Protein AF-A0A2P4NZR8-F1 (afdb_monomer)

Mean predicted aligned error: 8.05 Å

Secondary structure (DSSP, 8-state):
-----S-SS-HHHHHHHHHHHTTT-HHHHHHHHTT-HHHHHHHHHHHTSSTTSSS--

Structure (mmCIF, N/CA/C/O backbone):
data_AF-A0A2P4NZR8-F1
#
_entry.id   AF-A0A2P4NZR8-F1
#
loop_
_atom_site.group_PDB
_atom_site.id
_atom_site.type_symbol
_atom_site.label_atom_id
_atom_site.label_alt_id
_atom_site.label_comp_id
_atom_site.label_asym_id
_atom_site.label_entity_id
_atom_site.label_seq_id
_atom_site.pdbx_PDB_ins_code
_atom_site.Cartn_x
_atom_site.Cartn_y
_atom_site.Cartn_z
_atom_site.occupancy
_atom_site.B_iso_or_equiv
_atom_site.auth_seq_id
_atom_site.auth_comp_id
_atom_site.auth_asym_id
_atom_site.auth_atom_id
_atom_site.pdbx_PDB_model_num
ATOM 1 N N . MET A 1 1 ? 18.926 -15.739 -17.227 1.00 38.56 1 MET A N 1
ATOM 2 C CA . MET A 1 1 ? 18.061 -15.003 -18.172 1.00 38.56 1 MET A CA 1
ATOM 3 C C . MET A 1 1 ? 17.754 -13.652 -17.564 1.00 38.56 1 MET A C 1
ATOM 5 O O . MET A 1 1 ? 17.087 -13.578 -16.542 1.00 38.56 1 MET A O 1
ATOM 9 N N . SER A 1 2 ? 18.362 -12.616 -18.129 1.00 45.22 2 SER A N 1
ATOM 10 C CA . SER A 1 2 ? 18.444 -11.278 -17.552 1.00 45.22 2 SER A CA 1
ATOM 11 C C . SER A 1 2 ? 17.388 -10.378 -18.183 1.00 45.22 2 SER A C 1
ATOM 13 O O . SER A 1 2 ? 17.676 -9.658 -19.133 1.00 45.22 2 SER A O 1
ATOM 15 N N . CYS A 1 3 ? 16.167 -10.395 -17.651 1.00 50.88 3 CYS A N 1
ATOM 16 C CA . CYS A 1 3 ? 15.191 -9.336 -17.918 1.00 50.88 3 CYS A CA 1
ATOM 17 C C . CYS A 1 3 ? 15.452 -8.162 -16.961 1.00 50.88 3 CYS A C 1
ATOM 19 O O . CYS A 1 3 ? 14.620 -7.837 -16.125 1.00 50.88 3 CYS A O 1
ATOM 21 N N . SER A 1 4 ? 16.644 -7.566 -17.020 1.00 49.78 4 SER A N 1
ATOM 22 C CA . SER A 1 4 ? 17.05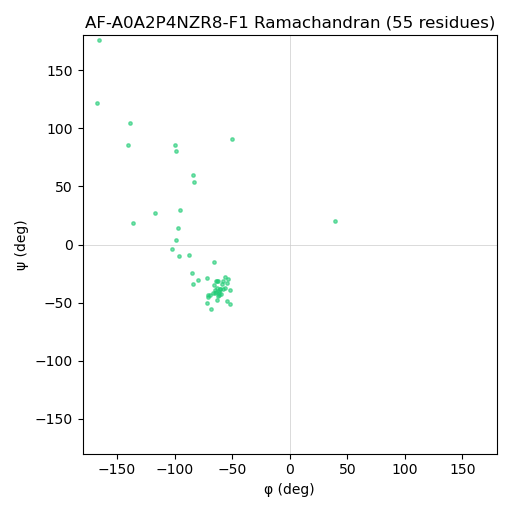6 -6.459 -16.141 1.00 49.78 4 SER A CA 1
ATOM 23 C C . SER A 1 4 ? 17.337 -5.159 -16.902 1.00 49.78 4 SER A C 1
ATOM 25 O O . SER A 1 4 ? 18.128 -4.341 -16.449 1.00 49.78 4 SER A O 1
ATOM 27 N N . LYS A 1 5 ? 16.707 -4.947 -18.068 1.00 51.28 5 LYS A N 1
ATOM 28 C CA . LYS A 1 5 ? 17.000 -3.782 -18.928 1.00 51.28 5 LYS A CA 1
ATOM 29 C C . LYS A 1 5 ? 15.798 -3.032 -19.531 1.00 51.28 5 LYS A C 1
ATOM 31 O O . LYS A 1 5 ? 16.006 -2.291 -20.479 1.00 51.28 5 LYS A O 1
ATOM 36 N N . ILE A 1 6 ? 14.564 -3.166 -19.028 1.00 53.91 6 ILE A N 1
ATOM 37 C CA . ILE A 1 6 ? 13.420 -2.525 -19.722 1.00 53.91 6 ILE A CA 1
ATOM 38 C C . ILE A 1 6 ? 13.186 -1.048 -19.344 1.00 53.91 6 ILE A C 1
ATOM 40 O O . ILE A 1 6 ? 12.689 -0.318 -20.188 1.00 53.91 6 ILE A O 1
ATOM 44 N N . PHE A 1 7 ? 13.591 -0.526 -18.180 1.00 50.94 7 PHE A N 1
ATOM 45 C CA . PHE A 1 7 ? 13.236 0.866 -17.842 1.00 50.94 7 PHE A CA 1
ATOM 46 C C . PHE A 1 7 ? 14.382 1.633 -17.187 1.00 50.94 7 PHE A C 1
ATOM 48 O O . PHE A 1 7 ? 14.701 1.430 -16.021 1.00 50.94 7 PHE A O 1
ATOM 55 N N . SER A 1 8 ? 15.000 2.519 -17.967 1.00 56.66 8 SER A N 1
ATOM 56 C CA . SER A 1 8 ? 16.064 3.441 -17.559 1.00 56.66 8 SER A CA 1
ATOM 57 C C . SER A 1 8 ? 15.536 4.835 -17.170 1.00 56.66 8 SER A C 1
ATOM 59 O O . SER A 1 8 ? 16.247 5.816 -17.358 1.00 56.66 8 SER A O 1
ATOM 61 N N . GLY A 1 9 ? 14.302 4.931 -16.662 1.00 52.16 9 GLY A N 1
ATOM 62 C CA . GLY A 1 9 ? 13.703 6.166 -16.141 1.00 52.16 9 GLY A CA 1
ATOM 63 C C . GLY A 1 9 ? 12.413 5.885 -15.358 1.00 52.16 9 GLY A C 1
ATOM 64 O O . GLY A 1 9 ? 11.517 5.226 -15.882 1.00 52.16 9 GLY A O 1
ATOM 65 N N . ASP A 1 10 ? 12.398 6.294 -14.087 1.00 61.88 10 ASP A N 1
ATOM 66 C CA . ASP A 1 10 ? 11.301 6.679 -13.170 1.00 61.88 10 ASP A CA 1
ATOM 67 C C . ASP A 1 10 ? 9.966 5.909 -13.168 1.00 61.88 10 ASP A C 1
ATOM 69 O O . ASP A 1 10 ? 8.962 6.380 -12.637 1.00 61.88 10 ASP A O 1
ATOM 73 N N . LEU A 1 11 ? 9.926 4.677 -13.681 1.00 76.00 11 LEU A N 1
ATOM 74 C CA . LEU A 1 11 ? 8.729 3.828 -13.630 1.00 76.00 11 LEU A CA 1
ATOM 75 C C . LEU A 1 11 ? 8.131 3.695 -12.207 1.00 76.00 11 LEU A C 1
ATOM 77 O O . LEU A 1 11 ? 6.907 3.719 -12.088 1.00 76.00 11 LEU A O 1
ATOM 81 N N . PRO A 1 12 ? 8.928 3.578 -11.122 1.00 81.12 12 PRO A N 1
ATOM 82 C CA . PRO A 1 12 ? 8.383 3.554 -9.766 1.00 81.12 12 PRO A CA 1
ATOM 83 C C .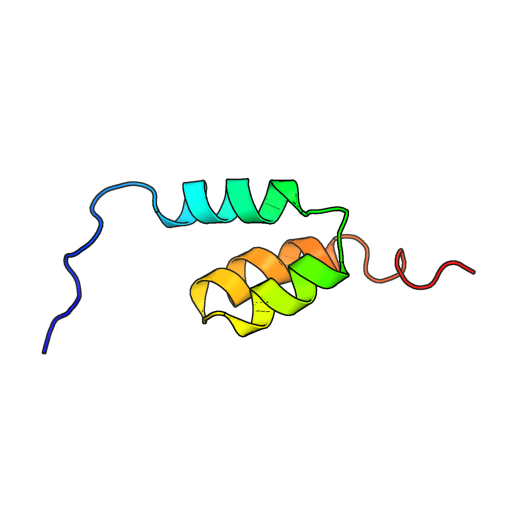 PRO A 1 12 ? 7.714 4.865 -9.339 1.00 81.12 12 PRO A C 1
ATOM 85 O O . PRO A 1 12 ? 6.727 4.798 -8.615 1.00 81.12 12 PRO A O 1
ATOM 88 N N . GLU A 1 13 ? 8.219 6.022 -9.776 1.00 86.31 13 GLU A N 1
ATOM 89 C CA . GLU A 1 13 ? 7.653 7.334 -9.426 1.00 86.31 13 GLU A CA 1
ATOM 90 C C . GLU A 1 13 ? 6.309 7.539 -10.123 1.00 86.31 13 GLU A C 1
ATOM 92 O O . GLU A 1 13 ? 5.321 7.847 -9.467 1.00 86.31 13 GLU A O 1
ATOM 97 N N . LEU A 1 14 ? 6.225 7.216 -11.417 1.00 90.31 14 LEU A N 1
ATOM 98 C CA . LEU A 1 14 ? 4.960 7.265 -12.158 1.00 90.31 14 LEU A CA 1
ATOM 99 C C . LEU A 1 14 ? 3.910 6.309 -11.578 1.00 90.31 14 LEU A C 1
ATOM 101 O O . LEU A 1 14 ? 2.738 6.662 -11.460 1.00 90.31 14 LEU A O 1
ATOM 105 N N . ILE A 1 15 ? 4.314 5.090 -11.201 1.00 92.81 15 ILE A N 1
ATOM 106 C CA . ILE A 1 15 ? 3.408 4.142 -10.539 1.00 92.81 15 ILE A CA 1
ATOM 107 C C . ILE A 1 15 ? 2.974 4.690 -9.178 1.00 92.81 15 ILE A C 1
ATOM 109 O O . ILE A 1 15 ? 1.805 4.564 -8.826 1.00 92.81 15 ILE A O 1
ATOM 113 N N . PHE A 1 16 ? 3.883 5.301 -8.418 1.00 94.31 16 PHE A N 1
ATOM 114 C CA . PHE A 1 16 ? 3.542 5.906 -7.138 1.00 94.31 16 PHE A CA 1
ATOM 115 C C . PHE A 1 16 ? 2.539 7.053 -7.298 1.00 94.31 16 PHE A C 1
ATOM 117 O O . PHE A 1 16 ? 1.554 7.068 -6.569 1.00 94.31 16 PHE A O 1
ATOM 124 N N . ASP A 1 17 ? 2.716 7.940 -8.279 1.00 94.75 17 ASP A N 1
ATOM 125 C CA . ASP A 1 17 ? 1.774 9.028 -8.565 1.00 94.75 17 ASP A CA 1
ATOM 126 C C . ASP A 1 17 ? 0.382 8.501 -8.946 1.00 94.75 17 ASP A C 1
ATOM 128 O O . ASP A 1 17 ? -0.632 9.016 -8.470 1.00 94.75 17 ASP A O 1
ATOM 132 N N . ILE A 1 18 ? 0.320 7.421 -9.736 1.00 95.00 18 ILE A N 1
ATOM 133 C CA . ILE A 1 18 ? -0.940 6.734 -10.058 1.00 95.00 18 ILE A CA 1
ATOM 134 C C . ILE A 1 18 ? -1.584 6.151 -8.795 1.00 95.00 18 ILE A C 1
ATOM 136 O O . ILE A 1 18 ? -2.775 6.345 -8.580 1.00 95.00 18 ILE A O 1
ATOM 140 N N . ILE A 1 19 ? -0.831 5.444 -7.947 1.00 96.62 19 ILE A N 1
ATOM 141 C CA . ILE A 1 19 ? -1.376 4.861 -6.709 1.00 96.62 19 ILE A CA 1
ATOM 142 C C . ILE A 1 19 ? -1.832 5.976 -5.753 1.00 96.62 19 ILE A C 1
ATOM 144 O O . IL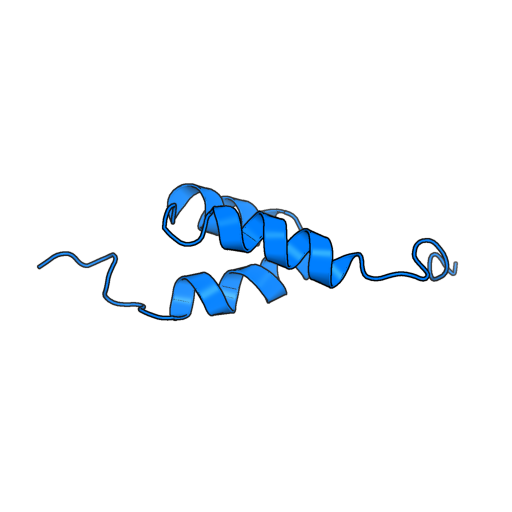E A 1 19 ? -2.893 5.865 -5.144 1.00 96.62 19 ILE A O 1
ATOM 148 N N . LYS A 1 20 ? -1.078 7.075 -5.657 1.00 95.62 20 LYS A N 1
ATOM 149 C CA . LYS A 1 20 ? -1.394 8.230 -4.810 1.00 95.62 20 LYS A CA 1
ATOM 150 C C . LYS A 1 20 ? -2.678 8.937 -5.239 1.00 95.62 20 LYS A C 1
ATOM 152 O O . LYS A 1 20 ? -3.407 9.426 -4.383 1.00 95.62 20 LYS A O 1
ATOM 157 N N . TYR A 1 21 ? -3.010 8.937 -6.531 1.00 96.50 21 TYR A N 1
ATOM 158 C CA . TYR A 1 21 ? -4.317 9.409 -6.999 1.00 96.50 21 TYR A CA 1
ATOM 159 C C . TYR A 1 21 ? -5.489 8.659 -6.331 1.00 96.50 21 TYR A C 1
ATOM 161 O O . TYR A 1 21 ? -6.556 9.234 -6.135 1.00 96.50 21 TYR A O 1
ATOM 169 N N . PHE A 1 22 ? -5.276 7.406 -5.915 1.00 94.75 22 PHE A N 1
ATOM 170 C CA . PHE A 1 22 ? -6.258 6.573 -5.216 1.00 94.75 22 PHE A CA 1
ATOM 171 C C . PHE A 1 22 ? -6.108 6.575 -3.686 1.00 94.75 22 PHE A C 1
ATOM 173 O O . PHE A 1 22 ? -6.701 5.720 -3.037 1.00 94.75 22 PHE A O 1
ATOM 180 N N . GLN A 1 23 ? -5.343 7.495 -3.084 1.00 91.81 23 GLN A N 1
ATOM 181 C CA . GLN A 1 23 ? -5.041 7.487 -1.639 1.00 91.81 23 GLN A CA 1
ATOM 182 C C . GLN A 1 23 ? -6.286 7.420 -0.722 1.00 91.81 23 GLN A C 1
ATOM 184 O O . GLN A 1 23 ? -6.219 6.840 0.357 1.00 91.81 23 GLN A O 1
ATOM 189 N N . ASP A 1 24 ? -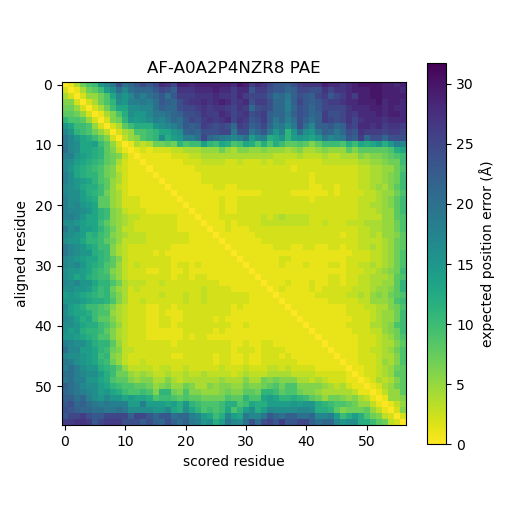7.428 7.958 -1.166 1.00 90.56 24 ASP A N 1
ATOM 190 C CA . ASP A 1 24 ? -8.693 7.951 -0.416 1.00 90.56 24 ASP A CA 1
ATOM 191 C C . ASP A 1 24 ? -9.638 6.795 -0.813 1.00 90.56 24 ASP A C 1
ATOM 193 O O . ASP A 1 24 ? -10.641 6.541 -0.141 1.00 9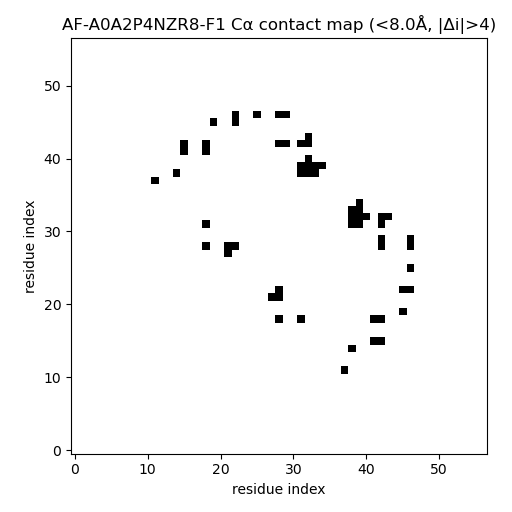0.56 24 ASP A O 1
ATOM 197 N N . ASP A 1 25 ? -9.326 6.062 -1.888 1.00 92.94 25 ASP A N 1
ATOM 198 C CA . ASP A 1 25 ? -10.071 4.884 -2.342 1.00 92.94 25 ASP A CA 1
ATOM 199 C C . ASP A 1 25 ? -9.382 3.596 -1.876 1.00 92.94 25 ASP A C 1
ATOM 201 O O . ASP A 1 25 ? -8.686 2.897 -2.619 1.00 92.94 25 ASP A O 1
ATOM 205 N N . TYR A 1 26 ? -9.634 3.253 -0.614 1.00 91.50 26 TYR A N 1
ATOM 206 C CA . TYR A 1 26 ? -9.096 2.053 0.024 1.00 91.50 26 TYR A CA 1
ATOM 207 C C . TYR A 1 26 ? -9.411 0.766 -0.751 1.00 91.50 26 TYR A C 1
ATOM 209 O O . TYR A 1 26 ? -8.590 -0.149 -0.762 1.00 91.50 26 TYR A O 1
ATOM 217 N N . SER A 1 27 ? -10.563 0.680 -1.426 1.00 93.00 27 SER A N 1
ATOM 218 C CA . SER A 1 27 ? -10.942 -0.514 -2.194 1.00 93.00 27 SER A CA 1
ATOM 219 C C . SER A 1 27 ? -10.023 -0.728 -3.402 1.00 93.00 27 SER A C 1
ATOM 221 O O . SER A 1 27 ? -9.546 -1.844 -3.650 1.00 93.00 27 SER A O 1
ATOM 223 N N . THR A 1 28 ? -9.688 0.363 -4.091 1.00 95.94 28 THR A N 1
ATOM 224 C CA . THR A 1 28 ? -8.722 0.364 -5.188 1.00 95.94 28 THR A CA 1
ATOM 225 C C . THR A 1 28 ? -7.310 0.112 -4.668 1.00 95.94 28 THR A C 1
ATOM 227 O O . THR A 1 28 ? -6.616 -0.744 -5.216 1.00 95.94 28 THR A O 1
ATOM 230 N N . LEU A 1 29 ? -6.899 0.738 -3.558 1.00 95.38 29 LEU A N 1
ATOM 231 C CA . LEU A 1 29 ? -5.589 0.482 -2.944 1.00 95.38 29 LEU A CA 1
ATOM 232 C C . LEU A 1 29 ? -5.414 -0.993 -2.536 1.00 95.38 29 LEU A C 1
ATOM 234 O O . LEU A 1 29 ? -4.378 -1.595 -2.818 1.00 95.38 29 LEU A O 1
ATOM 238 N N . TYR A 1 30 ? -6.426 -1.635 -1.944 1.00 94.88 30 TYR A N 1
ATOM 239 C CA . TYR A 1 30 ? -6.361 -3.074 -1.652 1.00 94.88 30 TYR A CA 1
ATOM 240 C C . TYR A 1 30 ? -6.187 -3.912 -2.923 1.00 94.88 30 TYR A C 1
ATOM 242 O O . TYR A 1 30 ? -5.407 -4.865 -2.926 1.00 94.88 30 TYR A O 1
ATOM 250 N N . SER A 1 31 ? -6.847 -3.533 -4.019 1.00 97.06 31 SER A N 1
ATOM 251 C CA . SER A 1 31 ? -6.669 -4.191 -5.317 1.00 97.06 31 SER A CA 1
ATOM 252 C C . SER A 1 31 ? -5.248 -3.990 -5.864 1.00 97.06 31 SER A C 1
ATOM 254 O O . SER A 1 31 ? -4.624 -4.948 -6.323 1.00 97.06 31 SER A O 1
ATOM 256 N N . CYS A 1 32 ? -4.685 -2.782 -5.739 1.00 96.69 32 CYS A N 1
ATOM 257 C CA . CYS A 1 32 ? -3.311 -2.448 -6.126 1.00 96.69 32 CYS A CA 1
ATOM 258 C C . CYS A 1 32 ? -2.263 -3.313 -5.408 1.00 96.69 32 CYS A C 1
ATOM 260 O O . CYS A 1 32 ? -1.292 -3.747 -6.033 1.00 96.69 32 CYS A O 1
ATOM 262 N N . VAL A 1 33 ? -2.471 -3.634 -4.125 1.00 96.75 33 VAL A N 1
ATOM 263 C CA . VAL A 1 33 ? -1.568 -4.512 -3.356 1.00 96.75 33 VAL A CA 1
ATOM 264 C C . VAL A 1 33 ? -1.411 -5.894 -4.001 1.00 96.75 33 VAL A C 1
ATOM 266 O O . VAL A 1 33 ? -0.340 -6.496 -3.905 1.00 96.75 33 VAL A O 1
ATOM 269 N N . LEU A 1 34 ? -2.446 -6.387 -4.687 1.00 97.00 34 LEU A N 1
ATOM 270 C CA . LEU A 1 34 ? -2.485 -7.731 -5.268 1.00 97.00 34 LEU A CA 1
ATOM 271 C C . LEU A 1 34 ? -1.894 -7.814 -6.685 1.00 97.00 34 LEU A C 1
ATOM 273 O O . LEU A 1 34 ? -1.694 -8.917 -7.189 1.00 97.00 34 LEU A O 1
ATOM 277 N N . VAL A 1 35 ? -1.586 -6.682 -7.328 1.00 95.81 35 VAL A N 1
ATOM 278 C CA . VAL A 1 35 ? -1.137 -6.646 -8.732 1.00 95.81 35 VAL A CA 1
ATOM 279 C C . VAL A 1 35 ? 0.248 -7.276 -8.909 1.00 95.81 35 VAL A C 1
ATOM 281 O O . VAL A 1 35 ? 0.429 -8.173 -9.730 1.00 95.81 35 VAL A O 1
ATOM 284 N N . ASN A 1 36 ? 1.258 -6.793 -8.175 1.00 94.62 36 ASN A N 1
ATOM 285 C CA . ASN A 1 36 ? 2.618 -7.344 -8.163 1.00 94.62 36 ASN A CA 1
ATOM 286 C C . ASN A 1 36 ? 3.435 -6.800 -6.972 1.00 94.62 36 ASN A C 1
ATOM 288 O O . ASN A 1 36 ? 2.996 -5.912 -6.242 1.00 94.62 36 ASN A O 1
ATOM 292 N N . ARG A 1 37 ? 4.673 -7.292 -6.797 1.00 94.56 37 ARG A N 1
ATOM 293 C CA . ARG A 1 37 ? 5.567 -6.892 -5.690 1.00 94.56 37 ARG A CA 1
ATOM 294 C C . ARG A 1 37 ? 5.876 -5.386 -5.652 1.00 94.56 37 ARG A C 1
ATOM 296 O O . ARG A 1 37 ? 6.077 -4.861 -4.560 1.00 94.56 37 ARG A O 1
ATOM 303 N N . LEU 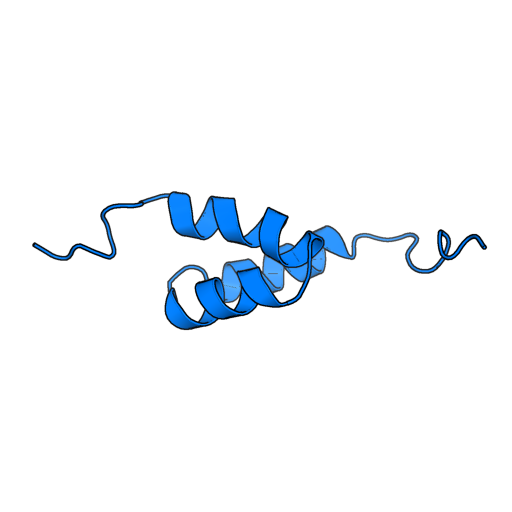A 1 38 ? 5.964 -4.706 -6.797 1.00 93.38 38 LEU A N 1
ATOM 304 C CA . LEU A 1 38 ? 6.250 -3.267 -6.842 1.00 93.38 38 LEU A CA 1
ATOM 305 C C . LEU A 1 38 ? 5.042 -2.460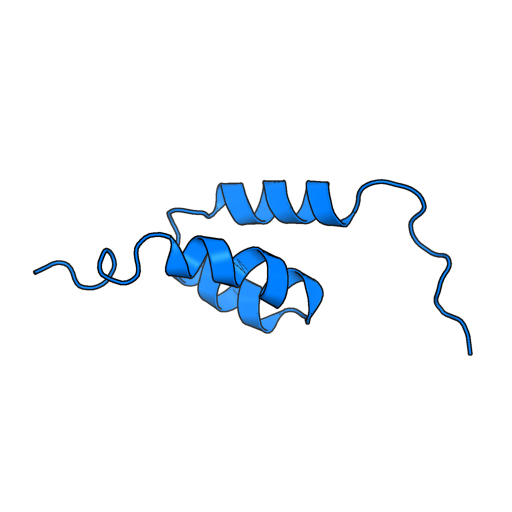 -6.356 1.00 93.38 38 LEU A C 1
ATOM 307 O O . LEU A 1 38 ? 5.185 -1.650 -5.446 1.00 93.38 38 LEU A O 1
ATOM 311 N N . TRP A 1 39 ? 3.856 -2.746 -6.893 1.00 95.56 39 TRP A N 1
ATOM 312 C CA . TRP A 1 39 ? 2.611 -2.089 -6.492 1.00 95.56 39 TRP A CA 1
ATOM 313 C C . TRP A 1 39 ? 2.294 -2.339 -5.017 1.00 95.56 39 TRP A C 1
ATOM 315 O O . TRP A 1 39 ? 2.001 -1.397 -4.288 1.00 95.56 39 TRP A O 1
ATOM 325 N N . CYS A 1 40 ? 2.469 -3.576 -4.543 1.00 96.38 40 CYS A N 1
ATOM 326 C CA . CYS A 1 40 ? 2.370 -3.934 -3.128 1.00 96.38 40 CYS A CA 1
ATOM 327 C C . CYS A 1 40 ? 3.252 -3.042 -2.239 1.00 96.38 40 CYS A C 1
ATOM 329 O O . CYS A 1 40 ? 2.766 -2.439 -1.284 1.00 96.38 40 CYS A O 1
ATOM 331 N N . ARG A 1 41 ? 4.539 -2.896 -2.584 1.00 95.94 41 ARG A N 1
ATOM 332 C CA . ARG A 1 41 ? 5.493 -2.077 -1.818 1.00 95.94 41 ARG A CA 1
ATOM 333 C C . ARG A 1 41 ? 5.127 -0.595 -1.778 1.00 95.94 41 ARG A C 1
ATOM 335 O O . ARG A 1 41 ? 5.353 0.029 -0.750 1.00 95.94 41 ARG A O 1
ATOM 342 N N . LEU A 1 42 ? 4.600 -0.052 -2.873 1.00 95.25 42 LEU A N 1
ATOM 343 C CA . LEU A 1 42 ? 4.215 1.360 -2.965 1.00 95.25 42 LEU A CA 1
ATOM 344 C C . LEU A 1 42 ? 2.861 1.644 -2.301 1.00 95.25 42 LEU A C 1
ATOM 346 O O . LEU A 1 42 ? 2.664 2.723 -1.755 1.00 95.25 42 LEU A O 1
ATOM 350 N N . THR A 1 43 ? 1.948 0.672 -2.305 1.00 96.38 43 THR A N 1
ATOM 351 C CA . THR A 1 43 ? 0.580 0.853 -1.797 1.00 96.38 43 THR A CA 1
ATOM 352 C C . THR A 1 43 ? 0.468 0.657 -0.285 1.00 96.38 43 THR A C 1
ATOM 354 O O . THR A 1 43 ? -0.324 1.337 0.362 1.00 96.38 43 THR A O 1
ATOM 357 N N . ILE A 1 44 ? 1.262 -0.247 0.307 1.00 94.69 44 ILE A N 1
ATOM 358 C CA . ILE A 1 44 ? 1.223 -0.511 1.757 1.00 94.69 44 ILE A CA 1
ATOM 359 C C . ILE A 1 44 ? 1.419 0.771 2.590 1.00 94.69 44 ILE A C 1
ATOM 361 O O . ILE A 1 44 ? 0.603 0.998 3.476 1.00 94.69 44 ILE A O 1
ATOM 365 N N . PRO A 1 45 ? 2.418 1.637 2.330 1.00 94.44 45 PRO A N 1
ATOM 366 C CA . PRO A 1 45 ? 2.577 2.877 3.090 1.00 94.44 45 PRO A CA 1
ATOM 367 C C . PRO A 1 45 ? 1.336 3.780 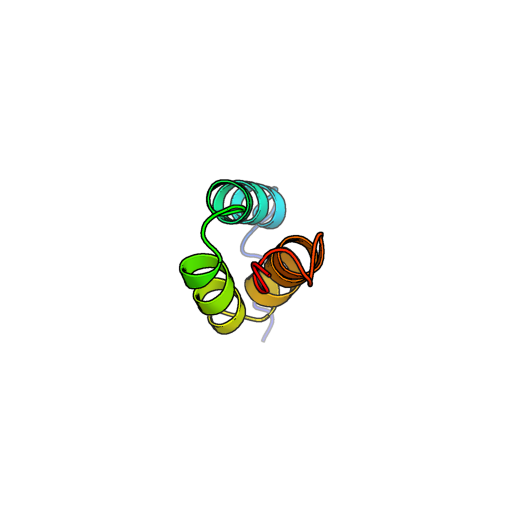3.075 1.00 94.44 45 PRO A C 1
ATOM 369 O O . PRO A 1 45 ? 1.016 4.355 4.106 1.00 94.44 45 PRO A O 1
ATOM 372 N N . LEU A 1 46 ? 0.618 3.852 1.948 1.00 93.81 46 LEU A N 1
ATOM 373 C CA . LEU A 1 46 ? -0.598 4.663 1.812 1.00 93.81 46 LEU A CA 1
ATOM 374 C C . LEU A 1 46 ? -1.764 4.071 2.617 1.00 93.81 46 LEU A C 1
ATOM 376 O O . LEU A 1 46 ? -2.441 4.784 3.345 1.00 93.81 46 LEU A O 1
ATOM 380 N N . LEU A 1 47 ? -1.953 2.747 2.568 1.00 92.50 47 LEU A N 1
ATOM 381 C CA . LEU A 1 47 ? -2.977 2.065 3.375 1.00 92.50 47 LEU A CA 1
ATOM 382 C C . LEU A 1 47 ? -2.737 2.196 4.889 1.00 92.50 47 LEU A C 1
ATOM 384 O O . LEU A 1 47 ? -3.687 2.185 5.668 1.00 92.50 47 LEU A O 1
ATOM 388 N N . TRP A 1 48 ? -1.472 2.285 5.307 1.00 91.31 48 TRP A N 1
ATOM 389 C CA . TRP A 1 48 ? -1.063 2.348 6.712 1.00 91.31 48 TRP A CA 1
ATOM 390 C C . TRP A 1 48 ? -0.763 3.767 7.208 1.00 91.31 48 TRP A C 1
ATOM 392 O O . TRP A 1 48 ? -0.359 3.920 8.359 1.00 91.31 48 TRP A O 1
ATOM 402 N N . GLU A 1 49 ? -0.974 4.799 6.387 1.00 89.88 49 GLU A N 1
ATOM 403 C CA . GLU A 1 49 ? -0.800 6.196 6.805 1.00 89.88 49 GLU A CA 1
ATOM 404 C C . GLU A 1 49 ? -1.752 6.548 7.958 1.00 89.88 49 GLU A C 1
ATOM 406 O O . GLU A 1 49 ? -1.362 7.210 8.920 1.00 89.88 49 GLU A O 1
ATOM 411 N N . ASN A 1 50 ? -2.983 6.026 7.911 1.00 85.81 50 ASN A N 1
ATOM 412 C CA . ASN A 1 50 ? -3.936 6.095 9.012 1.00 85.81 50 ASN A CA 1
ATOM 413 C C . ASN A 1 50 ? -4.720 4.774 9.136 1.00 85.81 50 ASN A C 1
ATOM 415 O O . ASN A 1 50 ? -5.820 4.656 8.604 1.00 85.81 50 ASN A O 1
ATOM 419 N N . PRO A 1 51 ? -4.199 3.765 9.853 1.00 79.81 51 PRO A N 1
ATOM 420 C CA . PRO A 1 51 ? -4.794 2.426 9.884 1.00 79.81 51 PRO A CA 1
ATOM 421 C C . PRO A 1 51 ? -6.184 2.376 10.541 1.00 79.81 51 PRO A C 1
ATOM 423 O O . PRO A 1 51 ? -6.905 1.392 10.384 1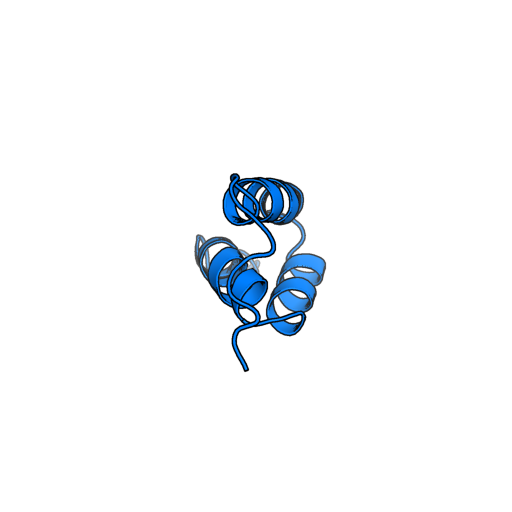.00 79.81 51 PRO A O 1
ATOM 426 N N . PHE A 1 52 ? -6.580 3.423 11.273 1.00 82.25 52 PHE A N 1
ATOM 427 C CA . PHE A 1 52 ? -7.865 3.496 11.968 1.00 82.25 52 PHE A CA 1
ATOM 428 C C . PHE A 1 52 ? -8.907 4.356 11.238 1.00 82.25 52 PHE A C 1
ATOM 430 O O . PHE A 1 52 ? -10.057 4.387 11.665 1.00 82.25 52 PHE A O 1
ATOM 437 N N . SER A 1 53 ? -8.560 5.009 10.123 1.00 73.56 53 SER A N 1
ATOM 438 C CA . SER A 1 53 ? -9.505 5.820 9.332 1.00 73.56 53 SER A CA 1
ATOM 439 C C . SER A 1 53 ? -10.662 4.996 8.749 1.00 73.56 53 SER A C 1
ATOM 441 O O . SER A 1 53 ? -11.779 5.496 8.610 1.00 73.56 53 SER A O 1
ATOM 443 N N . ILE A 1 54 ? -10.407 3.724 8.431 1.00 67.06 54 ILE A N 1
ATOM 444 C CA . ILE A 1 54 ? -11.401 2.772 7.915 1.00 67.06 54 ILE A CA 1
ATOM 445 C C . ILE A 1 54 ? -12.380 2.355 9.022 1.00 67.06 54 ILE A C 1
ATOM 447 O O . ILE A 1 54 ? -13.548 2.073 8.752 1.00 67.06 54 ILE A O 1
ATOM 451 N N . LEU A 1 55 ? -11.930 2.361 10.279 1.00 69.25 55 LEU A N 1
ATOM 452 C CA . LEU A 1 55 ? -12.742 2.047 11.450 1.00 69.25 55 LEU A CA 1
ATOM 453 C C . LEU A 1 55 ? -13.534 3.277 11.907 1.00 69.25 55 LEU A C 1
ATOM 455 O O . LEU A 1 55 ? -13.426 3.637 13.073 1.00 69.25 55 LEU A O 1
ATOM 459 N N . LYS A 1 56 ? -14.305 3.921 11.011 1.00 56.81 56 LYS A N 1
ATOM 460 C CA . LYS A 1 56 ? -15.243 5.007 11.366 1.00 56.81 56 LYS A CA 1
ATOM 461 C C . LYS A 1 56 ? -16.139 4.572 12.542 1.00 56.81 56 LYS A C 1
ATOM 463 O O . LYS A 1 56 ? -17.185 3.961 12.326 1.00 56.81 56 LYS A O 1
ATOM 468 N N . LEU A 1 57 ? -15.684 4.861 13.760 1.00 48.56 57 LEU A N 1
ATOM 469 C CA . LEU A 1 57 ? -16.422 4.881 15.019 1.00 48.56 57 LEU A CA 1
ATOM 470 C C . LEU A 1 57 ? -17.073 6.253 15.172 1.00 48.56 57 LEU A C 1
ATOM 472 O O . LEU A 1 57 ? -16.419 7.255 14.799 1.00 48.56 57 LEU A O 1
#

Foldseek 3Di:
DDPPPDDPDDPLVVLLVVLVVCLVVVVVLVVQLPPDPSSVVSSVCSCVVPVCPVVPD

pLDDT: mean 82.75, std 17.68, range [38.56, 97.06]

Organism: Rhizophagus irregularis (strain DAOM 181602 / DAOM 197198 / MUCL 43194) (NCBI:txid747089)

Radius of gyration: 13.65 Å; Cα contacts (8 Å, |Δi|>4): 30; chains: 1; bounding box: 35×24×35 Å

Sequence (57 aa):
MSCSKIFSGDLPELIFDIIKYFQDDYSTLYSCVLVNRLWCRLTIPLLWENPFSILKL

Solvent-accessible surface area (backbone atoms only — not comparable to full-atom values): 3650 Å² total; per-residue (Å²): 137,84,91,81,77,90,74,97,64,66,61,69,56,57,50,42,54,59,52,55,76,36,64,85,39,59,73,58,41,59,53,41,40,70,72,41,76,66,44,24,64,62,35,50,60,58,63,56,71,53,72,60,68,81,62,80,121